Protein AF-A0A645GPI7-F1 (afdb_monomer)

Sequence (169 aa):
MQEHPEKTDEYLETFVNLQLEVHSKKSPLLNHLRDKMHRKISESSLDATTRYELHMRLDGMPKHDKVCHGDFNPANIIITPRGNAFIIDWSHATQGNASADVARTYLLFCLQGKQELADKYLNLFCKKSDTPRQYVEKWLPIVAASQSVKGKPEEKEFLLRWVDVFDYE

Mean predicted aligned error: 3.54 Å

InterPro domains:
  IPR002575 Aminoglycoside phosphotransferase [PF01636] (48-129)
  IPR011009 Protein kinase-like domain superfamily [SSF56112] (7-144)

pLDDT: mean 94.13, std 9.84, range [29.59, 98.75]

Structure (mmCIF, N/CA/C/O backbone):
data_AF-A0A645GPI7-F1
#
_entry.id   AF-A0A645GPI7-F1
#
loop_
_atom_site.group_PDB
_atom_site.id
_atom_site.type_symbol
_atom_site.label_atom_id
_atom_site.label_alt_id
_atom_site.label_comp_id
_atom_site.label_asym_id
_atom_site.label_entity_id
_atom_site.label_seq_id
_atom_site.pdbx_PDB_ins_code
_atom_site.Cartn_x
_atom_site.Cartn_y
_atom_site.Cartn_z
_atom_site.occupancy
_atom_site.B_iso_or_equiv
_atom_site.auth_seq_id
_atom_site.auth_comp_id
_atom_site.auth_asym_id
_atom_site.auth_atom_id
_atom_site.pdbx_PDB_model_num
ATOM 1 N N . MET A 1 1 ? -6.580 12.513 14.457 1.00 73.31 1 MET A N 1
ATOM 2 C CA . MET A 1 1 ? -5.110 12.487 14.656 1.00 73.31 1 MET A CA 1
ATOM 3 C C . MET A 1 1 ? -4.526 13.879 14.871 1.00 73.31 1 MET A C 1
ATOM 5 O O . MET A 1 1 ? -3.789 14.030 15.824 1.00 73.31 1 MET A O 1
ATOM 9 N N . GLN A 1 2 ? -4.844 14.895 14.057 1.00 78.38 2 GLN A N 1
ATOM 10 C CA . GLN A 1 2 ? -4.319 16.256 14.286 1.00 78.38 2 GLN A CA 1
ATOM 11 C C . GLN A 1 2 ? -4.919 16.937 15.528 1.00 78.38 2 GLN A C 1
ATOM 13 O O . GLN A 1 2 ? -4.182 17.523 16.306 1.00 78.38 2 GLN A O 1
ATOM 18 N N . GLU A 1 3 ? -6.232 16.810 15.741 1.00 80.69 3 GLU A N 1
ATOM 19 C CA . GLU A 1 3 ? -6.923 17.404 16.903 1.00 80.69 3 GLU A CA 1
ATOM 20 C C . GLU A 1 3 ? -6.673 16.648 18.217 1.00 80.69 3 GLU A C 1
ATOM 22 O O . GLU A 1 3 ? -6.725 17.236 19.289 1.00 80.69 3 GLU A O 1
ATOM 27 N N . HIS A 1 4 ? -6.372 15.348 18.119 1.00 85.44 4 HIS A N 1
ATOM 28 C CA . HIS A 1 4 ? -6.116 14.449 19.250 1.00 85.44 4 HIS A CA 1
ATOM 29 C C . HIS A 1 4 ? -4.877 13.578 18.978 1.00 85.44 4 HIS A C 1
ATOM 31 O O . HIS A 1 4 ? -5.030 12.398 18.623 1.00 85.44 4 HIS A O 1
ATOM 37 N N . PRO A 1 5 ? -3.655 14.143 19.038 1.00 87.06 5 PRO A N 1
ATOM 38 C CA . PRO A 1 5 ? -2.417 13.406 18.783 1.00 87.06 5 PRO A CA 1
ATOM 39 C C . PRO A 1 5 ? -2.185 12.254 19.768 1.00 87.06 5 PRO A C 1
ATOM 41 O O . PRO A 1 5 ? -1.644 11.217 19.384 1.00 87.06 5 PRO A O 1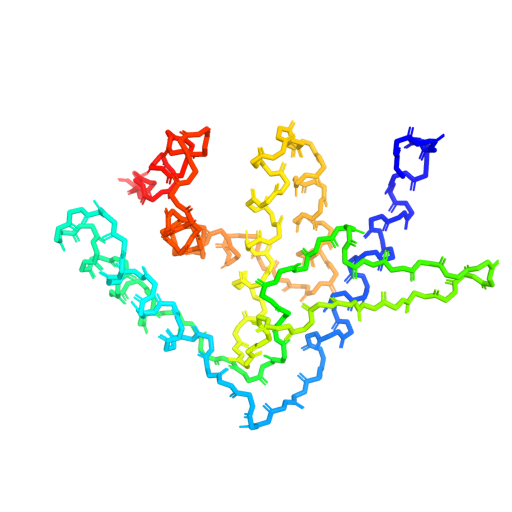
ATOM 44 N N . GLU A 1 6 ? -2.656 12.394 21.006 1.00 90.94 6 GLU A N 1
ATOM 45 C CA . GLU A 1 6 ? -2.576 11.396 22.077 1.00 90.94 6 GLU A CA 1
ATOM 46 C C . GLU A 1 6 ? -3.336 10.102 21.755 1.00 90.94 6 GLU A C 1
ATOM 48 O O . GLU A 1 6 ? -3.003 9.041 22.273 1.00 90.94 6 GLU A O 1
ATOM 53 N N . LYS A 1 7 ? -4.318 10.171 20.848 1.00 91.81 7 LYS A N 1
ATOM 54 C CA . LYS A 1 7 ? -5.122 9.024 20.395 1.00 91.81 7 LYS A CA 1
ATOM 55 C C . LYS A 1 7 ? -4.621 8.403 19.092 1.00 91.81 7 LYS A C 1
ATOM 57 O O . LYS A 1 7 ? -5.302 7.570 18.499 1.00 91.81 7 LYS A O 1
ATOM 62 N N . THR A 1 8 ? -3.451 8.811 18.598 1.00 92.44 8 THR A N 1
ATOM 63 C CA . THR A 1 8 ? -2.941 8.352 17.294 1.00 92.44 8 THR A CA 1
ATOM 64 C C . THR A 1 8 ? -2.860 6.832 17.201 1.00 92.44 8 THR A C 1
ATOM 66 O O . THR A 1 8 ? -3.298 6.276 16.197 1.00 92.44 8 THR A O 1
ATOM 69 N N . ASP A 1 9 ? -2.365 6.160 18.240 1.00 94.50 9 ASP A N 1
ATOM 70 C CA . ASP A 1 9 ? -2.213 4.703 18.218 1.00 94.50 9 ASP A CA 1
ATOM 71 C C . ASP A 1 9 ? -3.584 3.985 18.242 1.00 94.50 9 ASP A C 1
ATOM 73 O O . ASP A 1 9 ? -3.774 3.010 17.520 1.00 94.50 9 ASP A O 1
ATOM 77 N N . GLU A 1 10 ? -4.580 4.519 18.961 1.00 94.06 10 GLU A N 1
ATOM 78 C CA . GLU A 1 10 ? -5.970 4.019 18.966 1.00 94.06 10 GLU A CA 1
ATOM 79 C C . GLU A 1 10 ? -6.643 4.172 17.589 1.00 94.06 10 GLU A C 1
ATOM 81 O O . GLU A 1 10 ? -7.296 3.256 17.071 1.00 94.06 10 GLU A O 1
ATOM 86 N N . TYR A 1 11 ? -6.456 5.328 16.950 1.00 94.56 11 TYR A N 1
ATOM 87 C CA . TYR A 1 11 ? -6.969 5.556 15.601 1.00 94.56 11 TYR A CA 1
ATOM 88 C C . TYR A 1 11 ? -6.288 4.651 14.580 1.00 94.56 11 TYR A C 1
ATOM 90 O O . TYR A 1 11 ? -6.942 4.179 13.651 1.00 94.56 11 TYR A O 1
ATOM 98 N N . LEU A 1 12 ? -4.994 4.391 14.750 1.00 96.50 12 LEU A N 1
ATOM 99 C CA . LEU A 1 12 ? -4.240 3.525 13.859 1.00 96.50 12 LEU A CA 1
ATOM 100 C C . LEU A 1 12 ? -4.646 2.052 14.006 1.00 96.50 12 LEU A C 1
ATOM 102 O O . LEU A 1 12 ? -4.784 1.356 13.003 1.00 96.50 12 LEU A O 1
ATOM 106 N N . GLU A 1 13 ? -4.912 1.604 15.233 1.00 97.25 13 GLU A N 1
ATOM 107 C CA . GLU A 1 13 ? -5.538 0.311 15.529 1.00 97.25 13 GLU A CA 1
ATOM 108 C C . GLU A 1 13 ? -6.854 0.145 14.765 1.00 97.25 13 GLU A C 1
ATOM 110 O O . GLU A 1 13 ? -7.032 -0.821 14.019 1.00 97.25 13 GLU A O 1
ATOM 115 N N . THR A 1 14 ? -7.748 1.130 14.872 1.00 96.12 14 THR A N 1
ATOM 116 C CA . THR A 1 14 ? -9.031 1.127 14.153 1.00 96.12 14 THR A CA 1
ATOM 117 C C . THR A 1 14 ? -8.828 1.110 12.636 1.00 96.12 14 THR A C 1
ATOM 119 O O . THR A 1 14 ? -9.445 0.311 11.932 1.00 96.12 14 THR A O 1
ATOM 122 N N . PHE A 1 15 ? -7.925 1.951 12.131 1.00 97.94 15 PHE A N 1
ATOM 123 C CA . PHE A 1 15 ? -7.596 2.062 10.711 1.00 97.94 15 PHE A CA 1
ATOM 124 C C . PHE A 1 15 ? -7.102 0.735 10.117 1.00 97.94 15 PHE A C 1
ATOM 126 O O . PHE A 1 15 ? -7.593 0.299 9.075 1.00 97.94 15 PHE A O 1
ATOM 133 N N . VAL A 1 16 ? -6.175 0.059 10.803 1.00 98.56 16 VAL A N 1
ATOM 134 C CA . VAL A 1 16 ? -5.639 -1.239 10.371 1.00 98.56 16 VAL A CA 1
ATOM 135 C C . VAL A 1 16 ? -6.701 -2.334 10.462 1.00 98.56 16 VAL A C 1
ATOM 137 O O . VAL A 1 16 ? -6.823 -3.132 9.535 1.00 98.56 16 VAL A O 1
ATOM 140 N N . ASN A 1 17 ? -7.508 -2.365 11.528 1.00 98.38 17 ASN A N 1
ATOM 141 C CA . ASN A 1 17 ? -8.580 -3.357 11.666 1.00 98.38 17 ASN A CA 1
ATOM 142 C C . ASN A 1 17 ? -9.606 -3.244 10.526 1.00 98.38 17 ASN A C 1
ATOM 144 O O . ASN A 1 17 ? -10.009 -4.266 9.971 1.00 98.38 17 ASN A O 1
ATOM 148 N N . LEU A 1 18 ? -9.967 -2.022 10.119 1.00 98.44 18 LEU A N 1
ATOM 149 C CA . LEU A 1 18 ? -10.844 -1.791 8.967 1.00 98.44 18 LEU A CA 1
ATOM 150 C C . LEU A 1 18 ? -10.235 -2.323 7.670 1.00 98.44 18 LEU A C 1
ATOM 152 O O . LEU A 1 18 ? -10.913 -2.989 6.891 1.00 98.44 18 LEU A O 1
ATOM 156 N N . GLN A 1 19 ? -8.950 -2.070 7.435 1.00 98.69 19 GLN A N 1
ATOM 157 C CA . GLN A 1 19 ? -8.285 -2.564 6.233 1.00 98.69 19 GLN A CA 1
ATOM 158 C C . GLN A 1 19 ? -8.219 -4.096 6.197 1.00 98.69 19 GLN A C 1
ATOM 160 O O . GLN A 1 19 ? -8.481 -4.704 5.159 1.00 98.69 19 GLN A O 1
ATOM 165 N N . LEU A 1 20 ? -7.931 -4.730 7.337 1.00 98.69 20 LEU A N 1
ATOM 166 C CA . LEU A 1 20 ? -7.957 -6.187 7.473 1.00 98.69 20 LEU A CA 1
ATOM 167 C C . LEU A 1 20 ? -9.359 -6.749 7.221 1.00 98.69 20 LEU A C 1
ATOM 169 O O . LEU A 1 20 ? -9.494 -7.785 6.567 1.00 98.69 20 LEU A O 1
ATOM 173 N N . GLU A 1 21 ? -10.406 -6.056 7.678 1.00 98.56 21 GLU A N 1
ATOM 174 C CA . GLU A 1 21 ? -11.784 -6.432 7.374 1.00 98.56 21 GLU A CA 1
ATOM 175 C C . GLU A 1 21 ? -12.049 -6.396 5.866 1.00 98.56 21 GLU A C 1
ATOM 177 O O . GLU A 1 21 ? -12.593 -7.364 5.328 1.00 98.56 21 GLU A O 1
ATOM 182 N N . VAL A 1 22 ? -11.615 -5.348 5.159 1.00 98.50 22 VAL A N 1
ATOM 183 C CA . VAL A 1 22 ? -11.706 -5.281 3.690 1.00 98.50 22 VAL A CA 1
ATOM 184 C C . VAL A 1 22 ? -10.973 -6.461 3.048 1.00 98.50 22 VAL A C 1
ATOM 186 O O . VAL A 1 22 ? -11.547 -7.180 2.229 1.00 98.50 22 VAL A O 1
ATOM 189 N N . HIS A 1 23 ? -9.736 -6.727 3.474 1.00 98.62 23 HIS A N 1
ATOM 190 C CA . HIS A 1 23 ? -8.885 -7.805 2.953 1.00 98.62 23 HIS A CA 1
ATOM 191 C C . HIS A 1 23 ? -9.370 -9.221 3.322 1.00 98.62 23 HIS A C 1
ATOM 193 O O . HIS A 1 23 ? -8.840 -10.214 2.801 1.00 98.62 23 HIS A O 1
ATOM 199 N N . SER A 1 24 ? -10.366 -9.338 4.207 1.00 98.38 24 SER A N 1
ATOM 200 C CA . SER A 1 24 ? -11.073 -10.593 4.500 1.00 98.38 24 SER A CA 1
ATOM 201 C C . SER A 1 24 ? -12.138 -10.933 3.452 1.00 98.38 24 SER A C 1
ATOM 203 O O . SER A 1 24 ? -12.556 -12.087 3.350 1.00 98.38 24 SER A O 1
ATOM 205 N N . LYS A 1 25 ? -12.583 -9.946 2.662 1.00 98.50 25 LYS A N 1
ATOM 206 C CA . LYS A 1 25 ? -13.645 -10.118 1.667 1.00 98.50 25 LYS A CA 1
ATOM 207 C C . LYS A 1 25 ? -13.082 -10.548 0.313 1.00 98.50 25 LYS A C 1
ATOM 209 O O . LYS A 1 25 ? -11.922 -10.296 -0.021 1.00 98.50 25 LYS A O 1
ATOM 214 N N . LYS A 1 26 ? -13.956 -11.145 -0.498 1.00 98.06 26 LYS A N 1
ATOM 215 C CA . LYS A 1 26 ? -13.711 -11.498 -1.901 1.00 98.06 26 LYS A CA 1
ATOM 216 C C . LYS A 1 26 ? -14.818 -10.923 -2.774 1.00 98.06 26 LYS A C 1
ATOM 218 O O . LYS A 1 26 ? -15.976 -10.899 -2.363 1.00 98.06 26 LYS A O 1
ATOM 223 N N . SER A 1 27 ? -14.464 -10.487 -3.977 1.00 96.81 27 SER A N 1
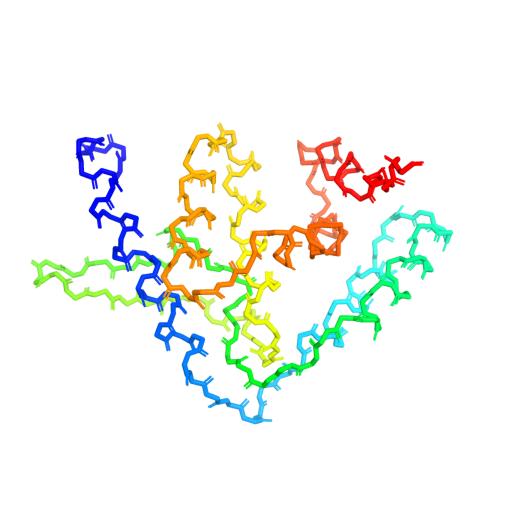ATOM 224 C CA . SER A 1 27 ? -15.424 -10.039 -4.988 1.00 96.81 27 SER A CA 1
ATOM 225 C C . SER A 1 27 ? -14.908 -10.422 -6.379 1.00 96.81 27 SER A C 1
ATOM 227 O O . SER A 1 27 ? -14.106 -9.684 -6.955 1.00 96.81 27 SER A O 1
ATOM 229 N N . PRO A 1 28 ? -15.328 -11.586 -6.918 1.00 95.06 28 PRO A N 1
ATOM 230 C CA . PRO A 1 28 ? -14.786 -12.134 -8.166 1.00 95.06 28 PRO A CA 1
ATOM 231 C C . PRO A 1 28 ? -15.021 -11.268 -9.408 1.00 95.06 28 PRO A C 1
ATOM 233 O O . PRO A 1 28 ? -14.371 -11.487 -10.424 1.00 95.06 28 PRO A O 1
ATOM 236 N N . LEU A 1 29 ? -15.947 -10.306 -9.339 1.00 96.81 29 LEU A N 1
ATOM 237 C CA . LEU A 1 29 ? -16.293 -9.419 -10.452 1.00 96.81 29 LEU A CA 1
ATOM 238 C C . LEU A 1 29 ? -15.494 -8.106 -10.462 1.00 96.81 29 LEU A C 1
ATOM 240 O O . LEU A 1 29 ? -15.653 -7.309 -11.383 1.00 96.81 29 LEU A O 1
ATOM 244 N N . LEU A 1 30 ? -14.644 -7.851 -9.460 1.00 97.88 30 LEU A N 1
ATOM 245 C CA . LEU A 1 30 ? -13.731 -6.707 -9.505 1.00 97.88 30 LEU A CA 1
ATOM 246 C C . LEU A 1 30 ? -12.616 -6.940 -10.527 1.00 97.88 30 LEU A C 1
ATOM 248 O O . LEU A 1 30 ? -12.151 -8.061 -10.713 1.00 97.88 30 LEU A O 1
ATOM 252 N N . ASN A 1 31 ? -12.112 -5.862 -11.125 1.00 97.19 31 ASN A N 1
ATOM 253 C CA . ASN A 1 31 ? -10.915 -5.933 -11.962 1.00 97.19 31 ASN A CA 1
ATOM 254 C C . ASN A 1 31 ? -9.710 -6.438 -11.154 1.00 97.19 31 ASN A C 1
ATOM 256 O O . ASN A 1 31 ? -9.578 -6.139 -9.962 1.00 97.19 31 ASN A O 1
ATOM 260 N N . HIS A 1 32 ? -8.794 -7.152 -11.806 1.00 97.56 32 HIS A N 1
ATOM 261 C CA . HIS A 1 32 ? -7.578 -7.621 -11.155 1.00 97.56 32 HIS A CA 1
ATOM 262 C C . HIS A 1 32 ? -6.584 -6.477 -10.930 1.00 97.56 32 HIS A C 1
ATOM 264 O O . HIS A 1 32 ? -6.255 -5.705 -11.834 1.00 97.56 32 HIS A O 1
ATOM 270 N N . LEU A 1 33 ? -6.047 -6.412 -9.713 1.00 97.62 33 LEU A N 1
ATOM 271 C CA . LEU A 1 33 ? -4.994 -5.480 -9.323 1.00 97.62 33 LEU A CA 1
ATOM 272 C C . LEU A 1 33 ? -3.784 -5.585 -10.257 1.00 97.62 33 LEU A C 1
ATOM 274 O O . LEU A 1 33 ? -3.244 -4.565 -10.673 1.00 97.62 33 LEU A O 1
ATOM 278 N N . ARG A 1 34 ? -3.374 -6.812 -10.599 1.00 96.69 34 ARG A N 1
ATOM 279 C CA . ARG A 1 34 ? -2.212 -7.064 -11.460 1.00 96.69 34 ARG A CA 1
ATOM 280 C C . ARG A 1 34 ? -2.363 -6.384 -12.820 1.00 96.69 34 ARG A C 1
ATOM 282 O O . ARG A 1 34 ? -1.468 -5.651 -13.225 1.00 96.69 34 ARG A O 1
ATOM 289 N N . ASP A 1 35 ? -3.506 -6.541 -13.477 1.00 97.44 35 ASP A N 1
ATOM 290 C CA . ASP A 1 35 ? -3.742 -5.953 -14.802 1.00 97.44 35 ASP A CA 1
ATOM 291 C C . ASP A 1 35 ? -3.748 -4.420 -14.736 1.00 97.44 35 ASP A C 1
ATOM 293 O O . ASP A 1 35 ? -3.147 -3.741 -15.573 1.00 97.44 35 ASP A O 1
ATOM 297 N N . LYS A 1 36 ? -4.353 -3.860 -13.677 1.00 96.88 36 LYS A N 1
ATOM 298 C CA . LYS A 1 36 ? -4.302 -2.419 -13.394 1.00 96.88 36 LYS A CA 1
ATOM 299 C C . LYS A 1 36 ? -2.860 -1.932 -13.214 1.00 96.88 36 LYS A C 1
ATOM 301 O O . LYS A 1 36 ? -2.525 -0.875 -13.745 1.00 96.88 36 LYS A O 1
ATOM 306 N N . MET A 1 37 ? -2.025 -2.681 -12.494 1.00 97.56 37 MET A N 1
ATOM 307 C CA . MET A 1 37 ? -0.625 -2.327 -12.246 1.00 97.56 37 MET A CA 1
ATOM 308 C C . MET A 1 37 ? 0.234 -2.433 -13.509 1.00 97.56 37 MET A C 1
ATOM 310 O O . MET A 1 37 ? 0.984 -1.499 -13.777 1.00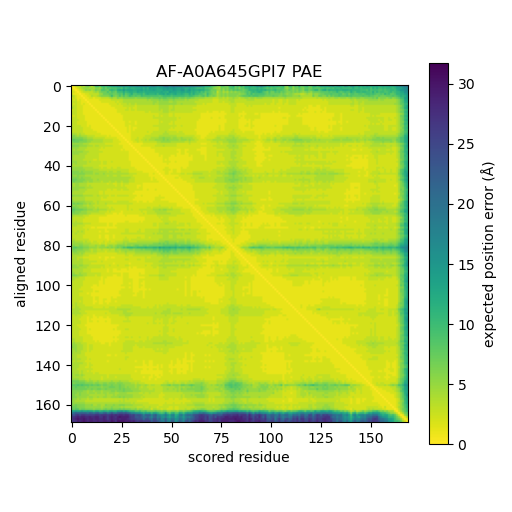 97.56 37 MET A O 1
ATOM 314 N N . HIS A 1 38 ? 0.080 -3.477 -14.338 1.00 98.12 38 HIS A N 1
ATOM 315 C CA . HIS A 1 38 ? 0.763 -3.539 -15.640 1.00 98.12 38 HIS A CA 1
ATOM 316 C C . HIS A 1 38 ? 0.426 -2.311 -16.479 1.00 98.12 38 HIS A C 1
ATOM 318 O O . HIS A 1 38 ? 1.323 -1.587 -16.899 1.00 98.12 38 HIS A O 1
ATOM 324 N N . ARG A 1 39 ? -0.866 -2.011 -16.646 1.00 97.88 39 ARG A N 1
ATOM 325 C CA . ARG A 1 39 ? -1.285 -0.833 -17.407 1.00 97.88 39 ARG A CA 1
ATOM 326 C C . ARG A 1 39 ? -0.641 0.449 -16.875 1.00 97.88 39 ARG A C 1
ATOM 328 O O . ARG A 1 39 ? -0.149 1.251 -17.658 1.00 97.88 39 ARG A O 1
ATOM 335 N N . LYS A 1 40 ? -0.603 0.630 -15.553 1.00 97.44 40 LYS A N 1
ATOM 336 C CA . LYS A 1 40 ? -0.003 1.814 -14.924 1.00 97.44 40 LYS A CA 1
ATOM 337 C C . LYS A 1 40 ? 1.510 1.902 -15.122 1.00 97.44 40 LYS A C 1
ATOM 339 O O . LYS A 1 40 ? 2.006 2.986 -15.406 1.00 97.44 40 LYS A O 1
ATOM 344 N N . ILE A 1 41 ? 2.232 0.788 -15.034 1.00 97.38 41 ILE A N 1
ATOM 345 C CA . ILE A 1 41 ? 3.668 0.747 -15.346 1.00 97.38 41 ILE A CA 1
ATOM 346 C C . ILE A 1 41 ? 3.894 1.162 -16.806 1.00 97.38 41 ILE A C 1
ATOM 348 O O . ILE A 1 41 ? 4.741 2.014 -17.070 1.00 97.38 41 ILE A O 1
ATOM 352 N N . SER A 1 42 ? 3.100 0.640 -17.744 1.00 97.19 42 SER A N 1
ATOM 353 C CA . SER A 1 42 ? 3.208 0.992 -19.165 1.00 97.19 42 SER A CA 1
ATOM 354 C C . SER A 1 42 ? 2.854 2.459 -19.455 1.00 97.19 42 SER A C 1
ATOM 356 O O . SER A 1 42 ? 3.489 3.076 -20.304 1.00 97.19 42 SER A O 1
ATOM 358 N N . GLU A 1 43 ? 1.876 3.027 -18.740 1.00 96.88 43 GLU A N 1
ATOM 359 C CA . GLU A 1 43 ? 1.472 4.443 -18.829 1.00 96.88 43 GLU A CA 1
ATOM 360 C C . GLU A 1 43 ? 2.495 5.413 -18.199 1.00 96.88 43 GLU A C 1
ATOM 362 O O . GLU A 1 43 ? 2.395 6.623 -18.400 1.00 96.88 43 GLU A O 1
ATOM 367 N N . SER A 1 44 ? 3.457 4.919 -17.413 1.00 95.38 44 SER A N 1
ATOM 368 C CA . SER A 1 44 ? 4.435 5.768 -16.727 1.00 95.38 44 SER A CA 1
ATOM 369 C C . SER A 1 44 ? 5.474 6.368 -17.682 1.00 95.38 44 SER A C 1
ATOM 371 O O . SER A 1 44 ? 5.816 5.793 -18.721 1.00 95.38 44 SER A O 1
ATOM 373 N N . SER A 1 45 ? 6.040 7.511 -17.287 1.00 93.69 45 SER A N 1
ATOM 374 C CA . SER A 1 45 ? 7.140 8.172 -18.002 1.00 93.69 45 SER A CA 1
ATOM 375 C C . SER A 1 45 ? 8.523 7.583 -17.685 1.00 93.69 45 SER A C 1
ATOM 377 O O . SER A 1 45 ? 9.527 8.232 -17.968 1.00 93.69 45 SER A O 1
ATOM 379 N N . LEU A 1 46 ? 8.582 6.415 -17.037 1.00 94.38 46 LEU A N 1
ATOM 380 C CA . LEU A 1 46 ? 9.826 5.698 -16.759 1.00 94.38 46 LEU A CA 1
ATOM 381 C C . LEU A 1 46 ? 10.441 5.183 -18.069 1.00 94.38 46 LEU A C 1
ATOM 383 O O . LEU A 1 46 ? 9.732 4.962 -19.059 1.00 94.38 46 LEU A O 1
ATOM 387 N N . ASP A 1 47 ? 11.757 4.987 -18.083 1.00 94.69 47 ASP A N 1
ATOM 388 C CA . ASP A 1 47 ? 12.446 4.430 -19.243 1.00 94.69 47 ASP A CA 1
ATOM 389 C C . ASP A 1 47 ? 12.049 2.960 -19.487 1.00 94.69 47 ASP A C 1
ATOM 391 O O . ASP A 1 47 ? 11.423 2.287 -18.662 1.00 94.69 47 ASP A O 1
ATOM 395 N N . ALA A 1 48 ? 12.371 2.461 -20.680 1.00 94.75 48 ALA A N 1
ATOM 396 C CA . ALA A 1 48 ? 11.955 1.131 -21.108 1.00 94.75 48 ALA A CA 1
ATOM 397 C C . ALA A 1 48 ? 12.536 0.003 -20.239 1.00 94.75 48 ALA A C 1
ATOM 399 O O . ALA A 1 48 ? 11.829 -0.979 -20.006 1.00 94.75 48 ALA A O 1
ATOM 400 N N . THR A 1 49 ? 13.769 0.154 -19.749 1.00 94.62 49 THR A N 1
ATOM 401 C CA . THR A 1 49 ? 14.443 -0.847 -18.913 1.00 94.62 49 THR A CA 1
ATOM 402 C C . THR A 1 49 ? 13.745 -0.946 -17.564 1.00 94.62 49 THR A C 1
ATOM 404 O O . THR A 1 49 ? 13.279 -2.024 -17.195 1.00 94.62 49 THR A O 1
ATOM 407 N N . THR A 1 50 ? 13.532 0.191 -16.899 1.00 94.94 50 THR A N 1
ATOM 408 C CA . THR A 1 50 ? 12.835 0.247 -15.606 1.00 94.94 50 THR A CA 1
ATOM 409 C C . THR A 1 50 ? 11.420 -0.332 -15.693 1.00 94.94 50 THR A C 1
ATOM 411 O O . THR A 1 50 ? 10.994 -1.113 -14.842 1.00 94.94 50 THR A O 1
ATOM 414 N N . ARG A 1 51 ? 10.664 -0.015 -16.757 1.00 96.44 51 ARG A N 1
ATOM 415 C CA . ARG A 1 51 ? 9.321 -0.599 -16.953 1.00 96.44 51 ARG A CA 1
ATOM 416 C C . ARG A 1 51 ? 9.360 -2.112 -17.153 1.00 96.44 51 ARG A C 1
ATOM 418 O O . ARG A 1 51 ? 8.492 -2.806 -16.624 1.00 96.44 51 ARG A O 1
ATOM 425 N N . TYR A 1 52 ? 10.332 -2.622 -17.909 1.00 96.38 52 TYR A N 1
ATOM 426 C CA . TYR A 1 52 ? 10.497 -4.060 -18.123 1.00 96.38 52 TYR A CA 1
ATOM 427 C C . TYR A 1 52 ? 10.769 -4.795 -16.804 1.00 96.38 52 TYR A C 1
ATOM 429 O O . TYR A 1 52 ? 10.092 -5.776 -16.492 1.00 96.38 52 TYR A O 1
ATOM 437 N N . GLU A 1 53 ? 11.685 -4.282 -15.986 1.00 95.56 53 GLU A N 1
ATOM 438 C CA . GLU A 1 53 ? 12.013 -4.860 -14.679 1.00 95.56 53 GLU A CA 1
ATOM 439 C C . GLU A 1 53 ? 10.819 -4.841 -13.720 1.00 95.56 53 GLU A C 1
ATOM 441 O O . GLU A 1 53 ? 10.521 -5.845 -13.070 1.00 95.56 53 GLU A O 1
ATOM 446 N N . LEU A 1 54 ? 10.067 -3.737 -13.678 1.00 96.81 54 LEU A N 1
ATOM 447 C CA . LEU A 1 54 ? 8.852 -3.636 -12.868 1.00 96.81 54 LEU A CA 1
ATOM 448 C C . LEU A 1 54 ? 7.769 -4.629 -13.307 1.00 96.81 54 LEU A C 1
ATOM 450 O O . LEU A 1 54 ? 7.074 -5.185 -12.453 1.00 96.81 54 LEU A O 1
ATOM 454 N N . HIS A 1 55 ? 7.620 -4.877 -14.612 1.00 97.88 55 HIS A N 1
ATOM 455 C CA . HIS A 1 55 ? 6.719 -5.914 -15.115 1.00 97.88 55 HIS A CA 1
ATOM 456 C C . HIS A 1 55 ? 7.154 -7.309 -14.664 1.00 97.88 55 HIS A C 1
ATOM 458 O O . HIS A 1 55 ? 6.328 -8.045 -14.124 1.00 97.88 55 HIS A O 1
ATOM 464 N N . MET A 1 56 ? 8.442 -7.637 -14.795 1.00 96.88 56 MET A N 1
ATOM 465 C CA . MET A 1 56 ? 8.993 -8.911 -14.322 1.00 96.88 56 MET A CA 1
ATOM 466 C C . MET A 1 56 ? 8.797 -9.091 -12.812 1.00 96.88 56 MET A C 1
ATOM 468 O O . MET A 1 56 ? 8.388 -10.160 -12.353 1.00 96.88 56 MET A O 1
ATOM 472 N N . ARG A 1 57 ? 9.020 -8.028 -12.029 1.00 95.25 57 ARG A N 1
ATOM 473 C CA . ARG A 1 57 ? 8.803 -8.031 -10.578 1.00 95.25 57 ARG A CA 1
ATOM 474 C C . ARG A 1 57 ? 7.336 -8.271 -10.239 1.00 95.25 57 ARG A C 1
ATOM 476 O O . ARG A 1 57 ? 7.046 -9.112 -9.394 1.00 95.25 57 ARG A O 1
ATOM 483 N N . LEU A 1 58 ? 6.417 -7.568 -10.903 1.00 97.44 58 LEU A N 1
ATOM 484 C CA . LEU A 1 58 ? 4.974 -7.741 -10.722 1.00 97.44 58 LEU A CA 1
ATOM 485 C C . LEU A 1 58 ? 4.519 -9.166 -11.072 1.00 97.44 58 LEU A C 1
ATOM 487 O O . LEU A 1 58 ? 3.681 -9.724 -10.364 1.00 97.44 58 LEU A O 1
ATOM 491 N N . ASP A 1 59 ? 5.090 -9.769 -12.113 1.00 96.88 59 ASP A N 1
ATOM 492 C CA . ASP A 1 59 ? 4.794 -11.146 -12.517 1.00 96.88 59 ASP A CA 1
ATOM 493 C C . ASP A 1 59 ? 5.290 -12.192 -11.516 1.00 96.88 59 ASP A C 1
ATOM 495 O O . ASP A 1 59 ? 4.650 -13.234 -11.354 1.00 96.88 59 ASP A O 1
ATOM 499 N N . GLY A 1 60 ? 6.379 -11.895 -10.804 1.00 95.75 60 GLY A N 1
ATOM 500 C CA . GLY A 1 60 ? 6.902 -12.724 -9.719 1.00 95.75 60 GLY A CA 1
ATOM 501 C C . GLY A 1 60 ? 6.135 -12.610 -8.395 1.00 95.75 60 GLY A C 1
ATOM 502 O O . GLY A 1 60 ? 6.386 -13.398 -7.481 1.00 95.75 60 GLY A O 1
ATOM 503 N N . MET A 1 61 ? 5.208 -11.656 -8.253 1.00 96.38 61 MET A N 1
ATOM 504 C CA . MET A 1 61 ? 4.467 -11.481 -7.002 1.00 96.38 61 MET A CA 1
ATOM 505 C C . MET A 1 61 ? 3.363 -12.537 -6.817 1.00 96.38 61 MET A C 1
ATOM 507 O O . MET A 1 61 ? 2.650 -12.865 -7.772 1.00 96.38 61 MET A O 1
ATOM 511 N N . PRO A 1 62 ? 3.120 -13.025 -5.582 1.00 96.19 62 PRO A N 1
ATOM 512 C CA . PRO A 1 62 ? 2.029 -13.959 -5.325 1.00 96.19 62 PRO A CA 1
ATOM 513 C C . PRO A 1 62 ? 0.654 -13.376 -5.664 1.00 96.19 62 PRO A C 1
ATOM 515 O O . PRO A 1 62 ? 0.341 -12.216 -5.367 1.00 96.19 62 PRO A O 1
ATOM 518 N N . LYS A 1 63 ? -0.193 -14.217 -6.260 1.00 94.31 63 LYS A N 1
ATOM 519 C CA . LYS A 1 63 ? -1.558 -13.869 -6.662 1.00 94.31 63 LYS A CA 1
ATOM 520 C C . LYS A 1 63 ? -2.535 -14.200 -5.544 1.00 94.31 63 LYS A C 1
ATOM 522 O O . LYS A 1 63 ? -2.571 -15.336 -5.086 1.00 94.31 63 LYS A O 1
ATOM 527 N N . HIS A 1 64 ? -3.370 -13.235 -5.175 1.00 96.50 64 HIS A N 1
ATOM 528 C CA . HIS A 1 64 ? -4.489 -13.410 -4.248 1.00 96.50 64 HIS A CA 1
ATOM 529 C C . HIS A 1 64 ? -5.772 -12.818 -4.856 1.00 96.50 64 HIS A C 1
ATOM 531 O O . HIS A 1 64 ? -5.715 -12.077 -5.838 1.00 96.50 64 HIS A O 1
ATOM 537 N N . ASP A 1 65 ? -6.917 -13.121 -4.250 1.00 97.25 65 ASP A N 1
ATOM 538 C CA . ASP A 1 65 ? -8.264 -12.721 -4.680 1.00 97.25 65 ASP A CA 1
ATOM 539 C C . ASP A 1 65 ? -8.985 -11.839 -3.639 1.00 97.25 65 ASP A C 1
ATOM 541 O O . ASP A 1 65 ? -10.216 -11.792 -3.568 1.00 97.25 65 ASP A O 1
ATOM 545 N N . LYS A 1 66 ? -8.213 -11.131 -2.805 1.00 98.44 66 LYS A N 1
ATOM 546 C CA . LYS A 1 66 ? -8.737 -10.265 -1.744 1.00 98.44 66 LYS A CA 1
ATOM 547 C C . LYS A 1 66 ? -9.243 -8.956 -2.327 1.00 98.44 66 LYS A C 1
ATOM 549 O O . LYS A 1 66 ? -8.615 -8.404 -3.232 1.00 98.44 66 LYS A O 1
ATOM 554 N N . VAL A 1 67 ? -10.323 -8.413 -1.774 1.00 98.69 67 VAL A N 1
ATOM 555 C CA . VAL A 1 67 ? -10.726 -7.036 -2.089 1.00 98.69 67 VAL A CA 1
ATOM 556 C C . VAL A 1 67 ? -9.623 -6.084 -1.626 1.00 98.69 67 VAL A C 1
ATOM 558 O O . VAL A 1 67 ? -9.191 -6.148 -0.482 1.00 98.69 67 VAL A O 1
ATOM 561 N N . CYS A 1 68 ? -9.168 -5.218 -2.524 1.00 98.56 68 CYS A N 1
ATOM 562 C CA . CYS A 1 68 ? -8.205 -4.149 -2.279 1.00 98.56 68 CYS A CA 1
ATOM 563 C C . CYS A 1 68 ? -8.887 -2.820 -2.605 1.00 98.56 68 CYS A C 1
ATOM 565 O O . CYS A 1 68 ? -9.480 -2.687 -3.680 1.00 98.56 68 CYS A O 1
ATOM 567 N N . HIS A 1 69 ? -8.795 -1.834 -1.715 1.00 98.50 69 HIS A N 1
ATOM 568 C CA . HIS A 1 69 ? -9.446 -0.538 -1.924 1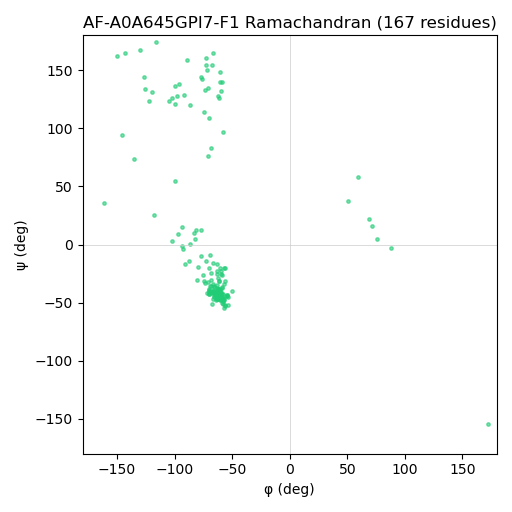.00 98.50 69 HIS A CA 1
ATOM 569 C C . HIS A 1 69 ? -8.774 0.254 -3.051 1.00 98.50 69 HIS A C 1
ATOM 571 O O . HIS A 1 69 ? -9.430 0.915 -3.853 1.00 98.50 69 HIS A O 1
ATOM 577 N N . GLY A 1 70 ? -7.441 0.204 -3.112 1.00 96.44 70 GLY A N 1
ATOM 578 C CA . GLY A 1 70 ? -6.637 0.915 -4.098 1.00 96.44 70 GLY A CA 1
ATOM 579 C C . GLY A 1 70 ? -6.490 2.414 -3.837 1.00 96.44 70 GLY A C 1
ATOM 580 O O . GLY A 1 70 ? -5.910 3.092 -4.681 1.00 96.44 70 GLY A O 1
ATOM 581 N N . ASP A 1 71 ? -7.001 2.924 -2.711 1.00 96.75 71 ASP A N 1
ATOM 582 C CA . ASP A 1 71 ? -6.794 4.296 -2.207 1.00 96.75 71 ASP A CA 1
ATOM 583 C C . ASP A 1 71 ? -7.109 4.429 -0.707 1.00 96.75 71 ASP A C 1
ATOM 585 O O . ASP A 1 71 ? -7.656 5.428 -0.250 1.00 96.75 71 ASP A O 1
ATOM 589 N N . PHE A 1 72 ? -6.799 3.394 0.076 1.00 98.06 72 PHE A N 1
ATOM 590 C CA . PHE A 1 72 ? -7.142 3.373 1.495 1.00 98.06 72 PHE A CA 1
ATOM 591 C C . PHE A 1 72 ? -6.289 4.382 2.275 1.00 98.06 72 PHE A C 1
ATOM 593 O O . PHE A 1 72 ? -5.083 4.194 2.440 1.00 98.06 72 PHE A O 1
ATOM 600 N N . ASN A 1 73 ? -6.900 5.476 2.727 1.00 96.06 73 ASN A N 1
ATOM 601 C CA . ASN A 1 73 ? -6.251 6.532 3.498 1.00 96.06 73 ASN A CA 1
ATOM 602 C C . ASN A 1 73 ? -7.268 7.195 4.451 1.00 96.06 73 A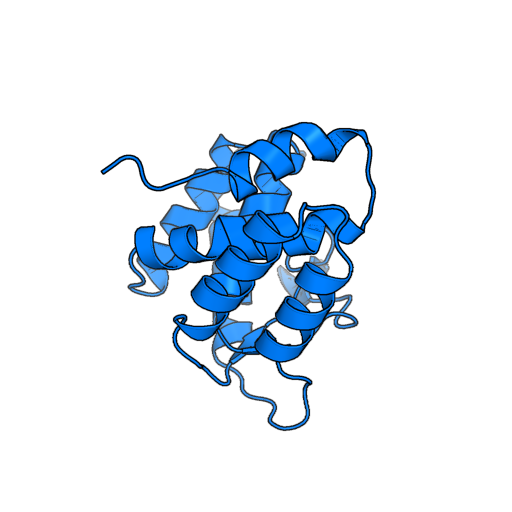SN A C 1
ATOM 604 O O . ASN A 1 73 ? -8.473 7.047 4.236 1.00 96.06 73 ASN A O 1
ATOM 608 N N . PRO A 1 74 ? -6.829 7.929 5.492 1.00 95.38 74 PRO A N 1
ATOM 609 C CA . PRO A 1 74 ? -7.747 8.472 6.495 1.00 95.38 74 PRO A CA 1
ATOM 610 C C . PRO A 1 74 ? -8.830 9.416 5.955 1.00 95.38 74 PRO A C 1
ATOM 612 O O . PRO A 1 74 ? -9.889 9.501 6.565 1.00 95.38 74 PRO A O 1
ATOM 615 N N . ALA A 1 75 ? -8.604 10.106 4.830 1.00 95.19 75 ALA A N 1
ATOM 616 C CA . ALA A 1 75 ? -9.611 10.994 4.243 1.00 95.19 75 ALA A CA 1
ATOM 617 C C . ALA A 1 75 ? -10.799 10.226 3.635 1.00 95.19 75 ALA A C 1
ATOM 619 O O . ALA A 1 75 ? -11.881 10.789 3.496 1.00 95.19 75 ALA A O 1
ATOM 620 N N . ASN A 1 76 ? -10.617 8.935 3.337 1.00 97.69 76 ASN A N 1
ATOM 621 C CA . ASN A 1 76 ? -11.653 8.050 2.804 1.00 97.69 76 ASN A CA 1
ATOM 622 C C . ASN A 1 76 ? -12.392 7.267 3.905 1.00 97.69 76 ASN A C 1
ATOM 624 O O . ASN A 1 76 ? -13.078 6.286 3.613 1.00 97.69 76 ASN A O 1
ATOM 628 N N . ILE A 1 77 ? -12.260 7.678 5.173 1.00 96.81 77 ILE A N 1
ATOM 629 C CA . ILE A 1 77 ? -12.945 7.056 6.309 1.00 96.81 77 ILE A CA 1
ATOM 630 C C . ILE A 1 77 ? -13.782 8.096 7.043 1.00 96.81 77 ILE A C 1
ATOM 632 O O . ILE A 1 77 ? -13.273 9.099 7.538 1.00 96.81 77 ILE A O 1
ATOM 636 N N . ILE A 1 78 ? -15.074 7.810 7.165 1.00 95.50 78 ILE A N 1
ATOM 637 C CA . ILE A 1 78 ? -16.025 8.620 7.922 1.00 95.50 78 ILE A CA 1
ATOM 638 C C . ILE A 1 78 ? -16.337 7.904 9.231 1.00 95.50 78 ILE A C 1
ATOM 640 O O . ILE A 1 78 ? -16.816 6.771 9.224 1.00 95.50 78 ILE A O 1
ATOM 644 N N . ILE A 1 79 ? -16.113 8.587 10.352 1.00 93.00 79 ILE A N 1
ATOM 645 C CA . ILE A 1 79 ? -16.527 8.126 11.678 1.00 93.00 79 ILE A CA 1
ATOM 646 C C . ILE A 1 79 ? -17.820 8.847 12.059 1.00 93.00 79 ILE A C 1
ATOM 648 O O . ILE A 1 79 ? -17.876 10.074 12.106 1.00 93.00 79 ILE A O 1
ATOM 652 N N . THR A 1 80 ? -18.881 8.089 12.318 1.00 93.00 80 THR A N 1
ATOM 653 C CA . THR A 1 80 ? -20.151 8.649 12.802 1.00 93.00 80 THR A CA 1
ATOM 654 C C . THR A 1 80 ? -20.036 9.096 14.265 1.00 93.00 80 THR A C 1
ATOM 656 O O . THR A 1 80 ? -19.208 8.555 14.997 1.00 93.00 80 THR A O 1
ATOM 659 N N . PRO A 1 81 ? -20.930 9.972 14.768 1.00 91.00 81 PRO A N 1
ATOM 660 C CA . PRO A 1 81 ? -20.961 10.334 16.191 1.00 91.00 81 PRO A CA 1
ATOM 661 C C . PRO A 1 81 ? -21.140 9.144 17.149 1.00 91.00 81 PRO A C 1
ATOM 663 O O . PRO A 1 81 ? -20.826 9.248 18.328 1.00 91.00 81 PRO A O 1
ATOM 666 N N . ARG A 1 82 ? -21.651 8.007 16.651 1.00 91.25 82 ARG A N 1
ATOM 667 C CA . ARG A 1 82 ? -21.800 6.754 17.411 1.00 91.25 82 ARG A CA 1
ATOM 668 C C . ARG A 1 82 ? -20.548 5.866 17.381 1.00 91.25 82 ARG A C 1
ATOM 670 O O . ARG A 1 82 ? -20.581 4.782 17.945 1.00 91.25 82 ARG A O 1
ATOM 677 N N . GLY A 1 83 ? -19.481 6.287 16.701 1.00 87.25 83 GLY A N 1
ATOM 678 C CA . GLY A 1 83 ? -18.222 5.547 16.584 1.00 87.25 83 GLY A CA 1
ATOM 679 C C . GLY A 1 83 ? -18.150 4.556 15.417 1.00 87.25 83 GLY A C 1
ATOM 680 O O . GLY A 1 83 ? -17.098 3.968 15.196 1.00 87.25 83 GLY A O 1
ATOM 681 N N . ASN A 1 84 ? -19.218 4.384 14.628 1.00 92.06 84 ASN A N 1
ATOM 682 C CA . ASN A 1 84 ? -19.177 3.499 13.456 1.00 92.06 84 ASN A CA 1
ATOM 683 C C . ASN A 1 84 ? -18.318 4.108 12.344 1.00 92.06 84 ASN A C 1
ATOM 685 O O . ASN A 1 84 ? -18.503 5.286 12.022 1.00 92.06 84 ASN A O 1
ATOM 689 N N . ALA A 1 85 ? -17.456 3.296 11.733 1.00 94.56 85 ALA A N 1
ATOM 690 C CA . ALA A 1 85 ? -16.601 3.689 10.622 1.00 94.56 85 ALA A CA 1
ATOM 691 C C . ALA A 1 85 ? -17.169 3.232 9.271 1.00 94.56 85 ALA A C 1
ATOM 693 O O . ALA A 1 85 ? -17.605 2.091 9.125 1.00 94.56 85 ALA A O 1
ATOM 694 N N . PHE A 1 86 ? -17.123 4.114 8.276 1.00 96.44 86 PHE A N 1
ATOM 695 C CA . PHE A 1 86 ? -17.526 3.844 6.898 1.00 96.44 86 PHE A CA 1
ATOM 696 C C . PHE A 1 86 ? -16.390 4.198 5.947 1.00 96.44 86 PHE A C 1
ATOM 698 O O . PHE A 1 86 ? -15.803 5.272 6.058 1.00 96.44 86 PHE A O 1
ATOM 705 N N . ILE A 1 87 ? -16.109 3.304 5.002 1.00 98.12 87 ILE A N 1
ATOM 706 C CA . ILE A 1 87 ? -15.097 3.506 3.964 1.00 98.12 87 ILE A CA 1
ATOM 707 C C . ILE A 1 87 ? -15.799 3.983 2.692 1.00 98.12 87 ILE A C 1
ATOM 709 O O . ILE A 1 87 ? -16.754 3.346 2.234 1.00 98.12 87 ILE A O 1
ATOM 713 N N . ILE A 1 88 ? -15.328 5.091 2.129 1.00 98.12 88 ILE A N 1
ATOM 714 C CA . ILE A 1 88 ? -15.874 5.720 0.919 1.00 98.12 88 ILE A CA 1
ATOM 715 C C . ILE A 1 88 ? -14.853 5.705 -0.226 1.00 98.12 88 ILE A C 1
ATOM 717 O O . ILE A 1 88 ? -13.710 5.321 -0.035 1.00 98.12 88 ILE A O 1
ATOM 721 N N . ASP A 1 89 ? -15.276 6.142 -1.415 1.00 97.06 89 ASP A N 1
ATOM 722 C CA . ASP A 1 89 ? -14.444 6.223 -2.626 1.00 97.06 89 ASP A CA 1
ATOM 723 C C . ASP A 1 89 ? -13.840 4.883 -3.098 1.00 97.06 89 ASP A C 1
ATOM 725 O O . ASP A 1 89 ? -12.640 4.704 -3.304 1.00 97.06 89 ASP A O 1
ATOM 729 N N . TRP A 1 90 ? -14.727 3.922 -3.363 1.00 97.69 90 TRP A N 1
ATOM 730 C CA . TRP A 1 90 ? -14.387 2.604 -3.913 1.00 97.69 90 TRP A CA 1
ATOM 731 C C . TRP A 1 90 ? -14.092 2.608 -5.424 1.00 97.69 90 TRP A C 1
ATOM 733 O O . TRP A 1 90 ? -13.999 1.547 -6.043 1.00 97.69 90 TRP A O 1
ATOM 743 N N . SER A 1 91 ? -13.924 3.781 -6.042 1.00 96.12 91 SER A N 1
ATOM 744 C CA . SER A 1 91 ? -13.694 3.931 -7.489 1.00 96.12 91 SER A CA 1
ATOM 745 C C . SER A 1 91 ? -12.416 3.229 -7.977 1.00 96.12 91 SER A C 1
ATOM 747 O O . SER A 1 91 ? -12.262 2.915 -9.160 1.00 96.12 91 SER A O 1
ATOM 749 N N . HIS A 1 92 ? -11.487 2.951 -7.061 1.00 95.75 92 HIS A N 1
ATOM 750 C CA . HIS A 1 92 ? -10.210 2.300 -7.333 1.00 95.75 92 HIS A CA 1
ATOM 751 C C . HIS A 1 92 ? -10.147 0.820 -6.947 1.00 95.75 92 HIS A C 1
ATOM 753 O O . HIS A 1 92 ? -9.082 0.215 -7.143 1.00 95.75 92 HIS A O 1
ATOM 759 N N . ALA A 1 93 ? -11.258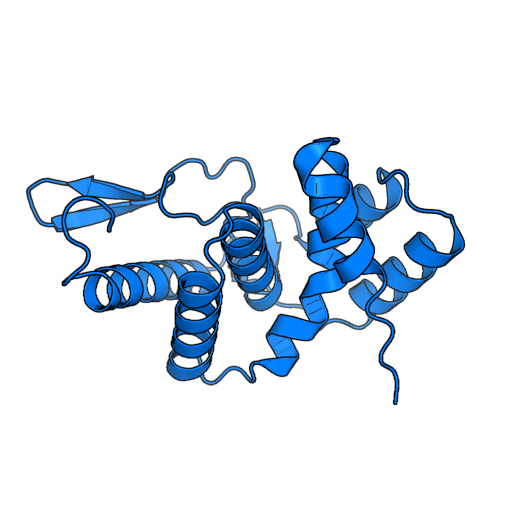 0.250 -6.475 1.00 97.94 93 ALA A N 1
ATOM 760 C CA . ALA A 1 93 ? -11.323 -1.104 -5.954 1.00 97.94 93 ALA A CA 1
ATOM 761 C C . ALA A 1 93 ? -10.895 -2.154 -6.986 1.00 97.94 93 ALA A C 1
ATOM 763 O O . ALA A 1 93 ? -11.221 -2.083 -8.173 1.00 97.94 93 ALA A O 1
ATOM 764 N N . THR A 1 94 ? -10.161 -3.155 -6.513 1.00 98.31 94 THR A N 1
ATOM 765 C CA . THR A 1 94 ? -9.698 -4.298 -7.310 1.00 98.31 94 THR A CA 1
ATOM 766 C C . THR A 1 94 ? -9.740 -5.566 -6.469 1.00 98.31 94 THR A C 1
ATOM 768 O O . THR A 1 94 ? -9.826 -5.496 -5.244 1.00 98.31 94 THR A O 1
ATOM 771 N N . GLN A 1 95 ? -9.658 -6.728 -7.111 1.00 98.31 95 GLN A N 1
ATOM 772 C CA . GLN A 1 95 ? -9.276 -7.963 -6.429 1.00 98.31 95 GLN A CA 1
ATOM 773 C C . GLN A 1 95 ? -7.778 -8.218 -6.624 1.00 98.31 95 GLN A C 1
ATOM 775 O O . GLN A 1 95 ? -7.245 -8.017 -7.720 1.00 98.31 95 GLN A O 1
ATOM 780 N N . GLY A 1 96 ? -7.074 -8.643 -5.580 1.00 97.94 96 GLY A N 1
ATOM 781 C CA . GLY A 1 96 ? -5.634 -8.827 -5.656 1.00 97.94 96 GLY A CA 1
ATOM 782 C C . GLY A 1 96 ? -4.960 -9.131 -4.328 1.00 97.94 96 GLY A C 1
ATOM 783 O O . GLY A 1 96 ? -5.550 -9.679 -3.397 1.00 97.94 96 GLY A O 1
ATOM 784 N N . ASN A 1 97 ? -3.677 -8.786 -4.270 1.00 98.38 97 ASN A N 1
ATOM 785 C CA . ASN A 1 97 ? -2.833 -8.995 -3.109 1.00 98.38 97 ASN A CA 1
ATOM 786 C C . ASN A 1 97 ? -2.938 -7.820 -2.129 1.00 98.38 97 ASN A C 1
ATOM 788 O O . ASN A 1 97 ? -2.583 -6.694 -2.468 1.00 98.38 97 ASN A O 1
ATOM 792 N N . ALA A 1 98 ? -3.375 -8.116 -0.903 1.00 98.31 98 ALA A N 1
ATOM 793 C CA . ALA A 1 98 ? -3.476 -7.160 0.197 1.00 98.31 98 ALA A CA 1
ATOM 794 C C . ALA A 1 98 ? -2.187 -6.352 0.412 1.00 98.31 98 ALA A C 1
ATOM 796 O O . ALA A 1 98 ? -2.253 -5.145 0.621 1.00 98.31 98 ALA A O 1
ATOM 797 N N . SER A 1 99 ? -1.014 -6.980 0.295 1.00 98.44 99 SER A N 1
ATOM 798 C CA . SER A 1 99 ? 0.272 -6.310 0.520 1.00 98.44 99 SER A CA 1
ATOM 799 C C . SER A 1 99 ? 0.528 -5.159 -0.454 1.00 98.44 99 SER A C 1
ATOM 801 O O . SER A 1 99 ? 1.152 -4.176 -0.072 1.00 98.44 99 SER A O 1
ATOM 803 N N . ALA A 1 100 ? -0.016 -5.213 -1.670 1.00 98.31 100 ALA A N 1
ATOM 804 C CA . ALA A 1 100 ? 0.057 -4.095 -2.604 1.00 98.31 100 ALA A CA 1
ATOM 805 C C . ALA A 1 100 ? -0.811 -2.904 -2.162 1.00 98.31 100 ALA A C 1
ATOM 807 O O . ALA A 1 100 ? -0.407 -1.751 -2.297 1.00 98.31 100 ALA A O 1
ATOM 808 N N . ASP A 1 101 ? -2.001 -3.175 -1.621 1.00 98.31 101 ASP A N 1
ATOM 809 C CA . ASP A 1 101 ? -2.909 -2.152 -1.088 1.00 98.31 101 ASP A CA 1
ATOM 810 C C . ASP A 1 101 ? -2.291 -1.483 0.151 1.00 98.31 101 ASP A C 1
ATOM 812 O O . ASP A 1 101 ? -2.289 -0.259 0.275 1.00 98.31 101 ASP A O 1
ATOM 816 N N . VAL A 1 102 ? -1.653 -2.283 1.013 1.00 98.69 102 VAL A N 1
ATOM 817 C CA . VAL A 1 102 ? -0.919 -1.809 2.196 1.00 98.69 102 VAL A CA 1
ATOM 818 C C . VAL A 1 102 ? 0.280 -0.956 1.805 1.00 98.69 102 VAL A C 1
ATOM 820 O O . VAL A 1 102 ? 0.442 0.137 2.350 1.00 98.69 102 VAL A O 1
ATOM 823 N N . ALA A 1 103 ? 1.09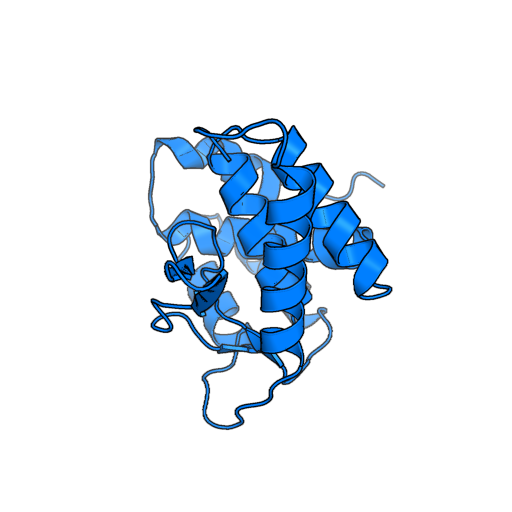4 -1.422 0.852 1.00 98.38 103 ALA A N 1
ATOM 824 C CA . ALA A 1 103 ? 2.238 -0.681 0.326 1.00 98.38 103 ALA A CA 1
ATOM 825 C C . ALA A 1 103 ? 1.806 0.665 -0.268 1.00 98.38 103 ALA A C 1
ATOM 827 O O . ALA A 1 103 ? 2.479 1.678 -0.079 1.00 98.38 103 ALA A O 1
ATOM 828 N N . ARG A 1 104 ? 0.643 0.707 -0.929 1.00 98.00 104 ARG A N 1
ATOM 829 C CA . ARG A 1 104 ? 0.079 1.951 -1.454 1.00 98.00 104 ARG A CA 1
ATOM 830 C C . ARG A 1 104 ? -0.313 2.923 -0.339 1.00 98.00 104 ARG A C 1
ATOM 832 O O . ARG A 1 104 ? 0.000 4.104 -0.440 1.00 98.00 104 ARG A O 1
ATOM 839 N N . THR A 1 105 ? -0.975 2.462 0.720 1.00 98.50 105 THR A N 1
ATOM 840 C CA . THR A 1 105 ? -1.295 3.307 1.886 1.00 98.50 105 THR A CA 1
ATOM 841 C C . THR A 1 105 ? -0.033 3.819 2.581 1.00 98.50 105 THR A C 1
ATOM 843 O O . THR A 1 105 ? 0.040 4.998 2.922 1.00 98.50 105 THR A O 1
ATOM 846 N N . TYR A 1 106 ? 0.983 2.963 2.735 1.00 98.50 106 TYR A N 1
ATOM 847 C CA . TYR A 1 106 ? 2.286 3.347 3.281 1.00 98.50 106 TYR A CA 1
ATOM 848 C C . TYR A 1 106 ? 2.937 4.461 2.449 1.00 98.50 106 TYR A C 1
ATOM 850 O O . TYR A 1 106 ? 3.273 5.513 2.991 1.00 98.50 106 TYR A O 1
ATOM 858 N N . LEU A 1 107 ? 3.005 4.280 1.123 1.00 97.50 107 LEU A N 1
ATOM 859 C CA . LEU A 1 107 ? 3.503 5.289 0.186 1.00 97.50 107 LEU A CA 1
ATOM 860 C C . LEU A 1 107 ? 2.779 6.633 0.355 1.00 97.50 107 LEU A C 1
ATOM 862 O O . LEU A 1 107 ? 3.424 7.676 0.403 1.00 97.50 107 LEU A O 1
ATOM 866 N N . LEU A 1 108 ? 1.447 6.626 0.470 1.00 96.88 108 LEU A N 1
ATOM 867 C CA . LEU A 1 108 ? 0.676 7.858 0.645 1.00 96.88 108 LEU A CA 1
ATOM 868 C C . LEU A 1 108 ? 1.029 8.600 1.941 1.00 96.88 108 LEU A C 1
ATOM 870 O O . LEU A 1 108 ? 1.081 9.829 1.931 1.00 96.88 108 LEU A O 1
ATOM 874 N N . PHE A 1 109 ? 1.284 7.895 3.047 1.00 97.31 109 PHE A N 1
ATOM 875 C CA . PHE A 1 109 ? 1.747 8.543 4.277 1.00 97.31 109 PHE A CA 1
ATOM 876 C C . PHE A 1 109 ? 3.145 9.146 4.114 1.00 97.31 109 PHE A C 1
ATOM 878 O O . PHE A 1 109 ? 3.366 10.280 4.548 1.00 97.31 109 PHE A O 1
ATOM 885 N N . CYS A 1 110 ? 4.060 8.444 3.442 1.00 97.00 110 CYS A N 1
ATOM 886 C CA . CYS A 1 110 ? 5.397 8.962 3.151 1.00 97.00 110 CYS A CA 1
ATOM 887 C C . CYS A 1 110 ? 5.351 10.222 2.273 1.00 97.00 110 CYS A C 1
ATOM 889 O O . CYS A 1 110 ? 6.002 11.212 2.597 1.00 97.00 110 CYS A O 1
ATOM 891 N N . LEU A 1 111 ? 4.520 10.235 1.225 1.00 95.12 111 LEU A N 1
ATOM 892 C CA . LEU A 1 111 ? 4.328 11.408 0.360 1.00 95.12 111 LEU A CA 1
ATOM 893 C C . LEU A 1 111 ? 3.727 12.611 1.103 1.00 95.12 111 LEU A C 1
ATOM 895 O O . LEU A 1 111 ? 3.947 13.752 0.712 1.00 95.12 111 LEU A O 1
ATOM 899 N N . GLN A 1 112 ? 2.998 12.378 2.196 1.00 94.50 112 GLN A N 1
ATOM 900 C CA . GLN A 1 112 ? 2.504 13.435 3.086 1.00 94.50 112 GLN A CA 1
ATOM 901 C C . GLN A 1 112 ? 3.550 13.910 4.112 1.00 94.50 112 GLN A C 1
ATOM 903 O O . GLN A 1 112 ? 3.210 14.692 4.999 1.00 94.50 112 GLN A O 1
ATOM 908 N N . GLY A 1 113 ? 4.789 13.412 4.050 1.00 95.12 113 GLY A N 1
ATOM 909 C CA . GLY A 1 113 ? 5.844 13.721 5.018 1.00 95.12 113 GLY A CA 1
ATOM 910 C C . GLY A 1 113 ? 5.632 13.083 6.395 1.00 95.12 113 GLY A C 1
ATOM 911 O O . GLY A 1 113 ? 6.253 13.501 7.368 1.00 95.12 113 GLY A O 1
ATOM 912 N N . LYS A 1 114 ? 4.753 12.079 6.514 1.00 95.38 114 LYS A N 1
ATOM 913 C CA . LYS A 1 114 ? 4.380 11.446 7.792 1.00 95.38 114 LYS A CA 1
ATOM 914 C C . LYS A 1 114 ? 5.122 10.126 8.006 1.00 95.38 114 LYS A C 1
ATOM 916 O O . LYS A 1 114 ? 4.489 9.095 8.227 1.00 95.38 114 LYS A O 1
ATOM 921 N N . GLN A 1 115 ? 6.452 10.150 7.930 1.00 95.75 115 GLN A N 1
ATOM 922 C CA . GLN A 1 115 ? 7.280 8.936 7.958 1.00 95.75 115 GLN A CA 1
ATOM 923 C C . GLN A 1 115 ? 7.051 8.084 9.217 1.00 95.75 115 GLN A C 1
ATOM 925 O O . GLN A 1 115 ? 6.781 6.892 9.111 1.00 95.75 115 GLN A O 1
ATOM 930 N N . GLU A 1 116 ? 7.053 8.697 10.404 1.00 96.19 116 GLU A N 1
ATOM 931 C CA . GLU A 1 116 ? 6.830 7.971 11.665 1.00 96.19 116 GLU A CA 1
ATOM 932 C C . GLU A 1 116 ? 5.459 7.281 11.709 1.00 96.19 116 GLU A C 1
ATOM 934 O O . GLU A 1 116 ? 5.338 6.139 12.155 1.00 96.19 116 GLU A O 1
ATOM 939 N N . LEU A 1 117 ? 4.416 7.950 11.204 1.00 96.75 117 LEU A N 1
ATOM 940 C CA . LEU A 1 117 ? 3.077 7.372 11.112 1.00 96.75 117 LEU A CA 1
ATOM 941 C C . LEU A 1 117 ? 3.036 6.232 10.091 1.00 96.75 117 LEU A C 1
ATOM 943 O O . LEU A 1 117 ? 2.399 5.214 10.355 1.00 96.75 117 LEU A O 1
ATOM 947 N N . ALA A 1 118 ? 3.714 6.390 8.952 1.00 97.88 118 ALA A N 1
ATOM 948 C CA . ALA A 1 118 ? 3.821 5.359 7.926 1.00 97.88 118 ALA A CA 1
ATOM 949 C C . ALA A 1 118 ? 4.462 4.087 8.503 1.00 97.88 118 ALA A C 1
ATOM 951 O O . ALA A 1 118 ? 3.935 2.988 8.329 1.00 97.88 118 ALA A O 1
ATOM 952 N N . ASP A 1 119 ? 5.558 4.227 9.249 1.00 98.06 119 ASP A N 1
ATOM 953 C CA . ASP A 1 119 ? 6.257 3.086 9.840 1.00 98.06 119 ASP A CA 1
ATOM 954 C C . ASP A 1 119 ? 5.457 2.431 10.965 1.00 98.06 119 ASP A C 1
ATOM 956 O O . ASP A 1 119 ? 5.367 1.200 11.002 1.00 98.06 119 ASP A O 1
ATOM 960 N N . LYS A 1 120 ? 4.800 3.220 11.827 1.00 98.00 120 LYS A N 1
ATOM 961 C CA . LYS A 1 120 ? 3.841 2.692 12.811 1.00 98.00 120 LYS A CA 1
ATOM 962 C C . LYS A 1 120 ? 2.721 1.905 12.130 1.00 98.00 120 LYS A C 1
ATOM 964 O O . LYS A 1 120 ? 2.416 0.793 12.558 1.00 98.00 120 LYS A O 1
ATOM 969 N N . TYR A 1 121 ? 2.135 2.459 11.067 1.00 98.62 121 TYR A N 1
ATOM 970 C CA . TYR A 1 121 ? 1.069 1.829 10.286 1.00 98.62 121 TYR A CA 1
ATOM 971 C C . TYR A 1 121 ? 1.513 0.473 9.735 1.00 98.62 121 TYR A C 1
ATOM 973 O O . TYR A 1 121 ? 0.862 -0.543 9.987 1.00 98.62 121 TYR A O 1
ATOM 981 N N . LEU A 1 122 ? 2.640 0.450 9.020 1.00 98.62 122 LEU A N 1
ATOM 982 C CA . LEU A 1 122 ? 3.128 -0.755 8.363 1.00 98.62 122 LEU A CA 1
ATOM 983 C C . LEU A 1 122 ? 3.499 -1.833 9.385 1.00 98.62 122 LEU A C 1
ATOM 985 O O . LEU A 1 122 ? 3.120 -2.991 9.215 1.00 98.62 122 LEU A O 1
ATOM 989 N N . ASN A 1 123 ? 4.171 -1.455 10.476 1.00 98.56 123 ASN A N 1
ATOM 990 C CA . ASN A 1 123 ? 4.517 -2.381 11.554 1.00 98.56 123 ASN A CA 1
ATOM 991 C C . ASN A 1 123 ? 3.271 -2.970 12.221 1.00 98.56 123 ASN A C 1
ATOM 993 O O . ASN A 1 123 ? 3.216 -4.177 12.463 1.00 98.56 123 ASN A O 1
ATOM 997 N N . LEU A 1 124 ? 2.259 -2.141 12.491 1.00 98.75 124 LEU A N 1
ATOM 998 C CA . LEU A 1 124 ? 1.017 -2.594 13.107 1.00 98.75 124 LEU A CA 1
ATOM 999 C C . LEU A 1 124 ? 0.242 -3.545 12.190 1.00 98.75 124 LEU A C 1
ATOM 1001 O O . LEU A 1 124 ? -0.209 -4.599 12.644 1.00 98.75 124 LEU A O 1
ATOM 1005 N N . PHE A 1 125 ? 0.132 -3.209 10.901 1.00 98.75 125 PHE A N 1
ATOM 1006 C CA . PHE A 1 125 ? -0.490 -4.081 9.907 1.00 98.75 125 PHE A CA 1
ATOM 1007 C C . PHE A 1 125 ? 0.224 -5.435 9.837 1.00 98.75 125 PHE A C 1
ATOM 1009 O O . PHE A 1 125 ? -0.421 -6.479 9.956 1.00 98.75 125 PHE A O 1
ATOM 1016 N N . CYS A 1 126 ? 1.553 -5.428 9.688 1.00 98.62 126 CYS A N 1
ATOM 1017 C CA . CYS A 1 126 ? 2.364 -6.643 9.590 1.00 98.62 126 CYS A CA 1
ATOM 1018 C C . CYS A 1 126 ? 2.205 -7.527 10.831 1.00 98.62 126 CYS A C 1
ATOM 1020 O O . CYS A 1 126 ? 1.952 -8.723 10.706 1.00 98.62 126 CYS A O 1
ATOM 1022 N N . LYS A 1 127 ? 2.246 -6.927 12.028 1.00 98.56 127 LYS A N 1
ATOM 1023 C CA . LYS A 1 127 ? 2.045 -7.636 13.298 1.00 98.56 127 LYS A CA 1
ATOM 1024 C C . LYS A 1 127 ? 0.667 -8.296 13.391 1.00 98.56 127 LYS A C 1
ATOM 1026 O O . LYS A 1 127 ? 0.570 -9.430 13.842 1.00 98.56 127 LYS A O 1
ATOM 1031 N N . LYS A 1 128 ? -0.403 -7.599 12.999 1.00 98.62 128 LYS A N 1
ATOM 1032 C CA . LYS A 1 128 ? -1.780 -8.119 13.105 1.00 98.62 128 LYS A CA 1
ATOM 1033 C C . LYS A 1 128 ? -2.124 -9.178 12.063 1.00 98.62 128 LYS A C 1
ATOM 1035 O O . LYS A 1 128 ? -2.963 -10.031 12.326 1.00 98.62 128 LYS A O 1
ATOM 1040 N N . SER A 1 129 ? -1.522 -9.086 10.884 1.00 97.88 129 SER A N 1
ATOM 1041 C CA . SER A 1 129 ? -1.772 -10.000 9.764 1.00 97.88 129 SER A CA 1
ATOM 1042 C C . SER A 1 129 ? -0.796 -11.172 9.697 1.00 97.88 129 SER A C 1
ATOM 1044 O O . SER A 1 129 ? -0.916 -11.977 8.777 1.00 97.88 129 SER A O 1
ATOM 1046 N N . ASP A 1 130 ? 0.176 -11.238 10.613 1.00 97.88 130 ASP A N 1
ATOM 1047 C CA . ASP A 1 130 ? 1.307 -12.174 10.561 1.00 97.88 130 ASP A CA 1
ATOM 1048 C C . ASP A 1 130 ? 2.028 -12.147 9.197 1.00 97.88 130 ASP A C 1
ATOM 1050 O O . ASP A 1 130 ? 2.426 -13.159 8.625 1.00 97.88 130 ASP A O 1
ATOM 1054 N N . THR A 1 131 ? 2.137 -10.947 8.618 1.00 97.50 131 THR A N 1
ATOM 1055 C CA . THR A 1 131 ? 2.766 -10.731 7.312 1.00 97.50 131 THR A CA 1
ATOM 1056 C C . THR A 1 131 ? 4.167 -10.160 7.507 1.00 97.50 131 THR A C 1
ATOM 1058 O O . THR A 1 131 ? 4.306 -9.116 8.147 1.00 97.50 131 THR A O 1
ATOM 1061 N N . PRO A 1 132 ? 5.220 -10.766 6.928 1.00 98.00 132 PRO A N 1
ATOM 1062 C CA . PRO A 1 132 ? 6.562 -10.201 6.988 1.00 98.00 132 PRO A CA 1
ATOM 1063 C C . PRO A 1 132 ? 6.612 -8.810 6.349 1.00 98.00 132 PRO A C 1
ATOM 1065 O O . PRO A 1 132 ? 6.166 -8.627 5.217 1.00 98.00 132 PRO A O 1
ATOM 1068 N N . ARG A 1 133 ? 7.217 -7.831 7.030 1.00 97.44 133 ARG A N 1
ATOM 1069 C CA . ARG A 1 133 ? 7.343 -6.457 6.510 1.00 97.44 133 ARG A CA 1
ATOM 1070 C C . ARG A 1 133 ? 8.004 -6.410 5.128 1.00 97.44 133 ARG A C 1
ATOM 1072 O O . ARG A 1 133 ? 7.466 -5.787 4.217 1.00 97.44 133 ARG A O 1
ATOM 1079 N N . GLN A 1 134 ? 9.075 -7.181 4.944 1.00 96.50 134 GLN A N 1
ATOM 1080 C CA . GLN A 1 134 ? 9.783 -7.324 3.666 1.00 96.50 134 GLN A CA 1
ATOM 1081 C C . GLN A 1 134 ? 8.870 -7.783 2.520 1.00 96.50 134 GLN A C 1
ATOM 1083 O O . GLN A 1 134 ? 9.078 -7.421 1.365 1.00 96.50 134 GLN A O 1
ATOM 1088 N N . TYR A 1 135 ? 7.836 -8.576 2.816 1.00 97.31 135 TYR A N 1
ATOM 1089 C CA . TYR A 1 135 ? 6.882 -9.008 1.800 1.00 97.31 135 TYR A CA 1
ATOM 1090 C C . TYR A 1 135 ? 6.023 -7.848 1.287 1.00 97.31 135 TYR A C 1
ATOM 1092 O O . TYR A 1 135 ? 5.730 -7.793 0.096 1.00 97.31 135 TYR A O 1
ATOM 1100 N N . VAL A 1 136 ? 5.663 -6.900 2.155 1.00 97.88 136 VAL A N 1
ATOM 1101 C CA . VAL A 1 136 ? 4.985 -5.658 1.757 1.00 97.88 136 VAL A CA 1
ATOM 1102 C C . VAL A 1 136 ? 5.954 -4.725 1.032 1.00 97.88 136 VAL A C 1
ATOM 1104 O O . VAL A 1 136 ? 5.601 -4.165 -0.002 1.00 97.88 136 VAL A O 1
ATOM 1107 N N . GLU A 1 137 ? 7.189 -4.606 1.520 1.00 95.75 137 GLU A N 1
ATOM 1108 C CA . GLU A 1 137 ? 8.208 -3.717 0.945 1.00 95.75 137 GLU A CA 1
ATOM 1109 C C . GLU A 1 137 ? 8.567 -4.079 -0.504 1.00 95.75 137 GLU A C 1
ATOM 1111 O O . GLU A 1 137 ? 8.779 -3.195 -1.333 1.00 95.75 137 GLU A O 1
ATOM 1116 N N . LYS A 1 138 ? 8.499 -5.367 -0.865 1.00 95.94 138 LYS A N 1
ATOM 1117 C CA . LYS A 1 138 ? 8.652 -5.843 -2.252 1.00 95.94 138 LYS A CA 1
ATOM 1118 C C . LYS A 1 138 ? 7.668 -5.215 -3.249 1.00 95.94 138 LYS A C 1
ATOM 1120 O O . LYS A 1 138 ? 7.947 -5.236 -4.449 1.00 95.94 138 LYS A O 1
ATOM 1125 N N . TRP A 1 139 ? 6.547 -4.662 -2.778 1.00 97.44 139 TRP A N 1
ATOM 1126 C CA . TRP A 1 139 ? 5.560 -3.964 -3.606 1.00 97.44 139 TRP A CA 1
ATOM 1127 C C . TRP A 1 139 ? 5.854 -2.473 -3.794 1.00 97.44 139 TRP A C 1
ATOM 1129 O O . TRP A 1 139 ? 5.252 -1.871 -4.685 1.00 97.44 139 TRP A O 1
ATOM 1139 N N . LEU A 1 140 ? 6.750 -1.870 -3.001 1.00 96.69 140 LEU A N 1
ATOM 1140 C CA . LEU A 1 140 ? 6.989 -0.419 -3.004 1.00 96.69 140 LEU A CA 1
ATOM 1141 C C . LEU A 1 140 ? 7.398 0.131 -4.380 1.00 96.69 140 LEU A C 1
ATOM 1143 O O . LEU A 1 140 ? 6.760 1.095 -4.811 1.00 96.69 140 LEU A O 1
ATOM 1147 N N . PRO A 1 141 ? 8.330 -0.493 -5.131 1.00 96.62 141 PRO A N 1
ATOM 1148 C CA . PRO A 1 141 ? 8.691 -0.003 -6.463 1.00 96.62 141 PRO A CA 1
ATOM 1149 C C . PRO A 1 141 ? 7.511 -0.044 -7.446 1.00 96.62 141 PRO A C 1
ATOM 1151 O O . PRO A 1 141 ? 7.293 0.888 -8.219 1.00 96.62 141 PRO A O 1
ATOM 1154 N N . ILE A 1 142 ? 6.680 -1.092 -7.370 1.00 97.00 142 ILE A N 1
ATOM 1155 C CA . ILE A 1 142 ? 5.503 -1.272 -8.236 1.00 97.00 142 ILE A CA 1
ATOM 1156 C C . ILE A 1 142 ? 4.450 -0.196 -7.943 1.00 97.00 142 ILE A C 1
ATOM 1158 O O . ILE A 1 142 ? 3.919 0.429 -8.866 1.00 97.00 142 ILE A O 1
ATOM 1162 N N . VAL A 1 143 ? 4.135 0.048 -6.665 1.00 97.00 143 VAL A N 1
ATOM 1163 C CA . VAL A 1 143 ? 3.139 1.069 -6.302 1.00 97.00 143 VAL A CA 1
ATOM 1164 C C . VAL A 1 143 ? 3.658 2.485 -6.547 1.00 97.00 143 VAL A C 1
ATOM 1166 O O . VAL A 1 143 ? 2.869 3.341 -6.948 1.00 97.00 143 VAL A O 1
ATOM 1169 N N . ALA A 1 144 ? 4.964 2.730 -6.389 1.00 97.00 144 ALA A N 1
ATOM 1170 C CA . ALA A 1 144 ? 5.590 4.009 -6.714 1.00 97.00 144 ALA A CA 1
ATOM 1171 C C . ALA A 1 144 ? 5.498 4.307 -8.217 1.00 97.00 144 ALA A C 1
ATOM 1173 O O . ALA A 1 144 ? 5.038 5.384 -8.610 1.00 97.00 144 ALA A O 1
ATOM 1174 N N . ALA A 1 145 ? 5.809 3.320 -9.063 1.00 96.62 145 ALA A N 1
ATOM 1175 C CA . ALA A 1 145 ? 5.617 3.424 -10.505 1.00 96.62 145 ALA A CA 1
ATOM 1176 C C . ALA A 1 145 ? 4.147 3.668 -10.873 1.00 96.62 145 ALA A C 1
ATOM 1178 O O . ALA A 1 145 ? 3.851 4.508 -11.720 1.00 96.62 145 ALA A O 1
ATOM 1179 N N . SER A 1 146 ? 3.202 3.003 -10.200 1.00 95.50 146 SER A N 1
ATOM 1180 C CA . SER A 1 146 ? 1.779 3.252 -10.439 1.00 95.50 146 SER A CA 1
ATOM 1181 C C . SER A 1 146 ? 1.323 4.647 -10.001 1.00 95.50 146 SER A C 1
ATOM 1183 O O . SER A 1 146 ? 0.400 5.193 -10.613 1.00 95.50 146 SER A O 1
ATOM 1185 N N . GLN A 1 147 ? 1.892 5.200 -8.930 1.00 95.62 147 GLN A N 1
ATOM 1186 C CA . GLN A 1 147 ? 1.554 6.532 -8.430 1.00 95.62 147 GLN A CA 1
ATOM 1187 C C . GLN A 1 147 ? 2.122 7.631 -9.340 1.00 95.62 147 GLN A C 1
ATOM 1189 O O . GLN A 1 147 ? 1.455 8.648 -9.533 1.00 95.62 147 GLN A O 1
ATOM 1194 N N . SER A 1 148 ? 3.287 7.410 -9.961 1.00 94.94 148 SER A N 1
ATOM 1195 C CA . SER A 1 148 ? 3.946 8.404 -10.827 1.00 94.94 148 SER A CA 1
ATOM 1196 C C . SER A 1 148 ? 3.093 8.828 -12.029 1.00 94.94 148 SER A C 1
ATOM 1198 O O . SER A 1 148 ? 3.188 9.968 -12.479 1.00 94.94 148 SER A O 1
ATOM 1200 N N . VAL A 1 149 ? 2.170 7.969 -12.483 1.00 94.38 149 VAL A N 1
ATOM 1201 C CA . VAL A 1 149 ? 1.205 8.265 -13.559 1.00 94.38 149 VAL A CA 1
ATOM 1202 C C . VAL A 1 149 ? 0.296 9.455 -13.230 1.00 94.38 149 VAL A C 1
ATOM 1204 O O . VAL A 1 149 ? -0.219 10.099 -14.140 1.00 94.38 149 VAL A O 1
ATOM 1207 N N . LYS A 1 150 ? 0.099 9.797 -11.947 1.00 90.06 150 LYS A N 1
ATOM 1208 C CA . LYS A 1 150 ? -0.654 11.008 -11.569 1.00 90.06 150 LYS A CA 1
ATOM 1209 C C . LYS A 1 150 ? 0.066 12.302 -11.971 1.00 90.06 150 LYS A C 1
ATOM 1211 O O . LYS A 1 150 ? -0.570 13.349 -11.982 1.00 90.06 150 LYS A O 1
ATOM 1216 N N . GLY A 1 151 ? 1.362 12.237 -12.292 1.00 88.62 151 GLY A N 1
ATOM 1217 C CA . GLY A 1 151 ? 2.112 13.348 -12.879 1.00 88.62 151 GLY A CA 1
ATOM 1218 C C . GLY A 1 151 ? 2.332 14.534 -11.942 1.00 88.62 151 GLY A C 1
ATOM 1219 O O . GLY A 1 151 ? 2.560 15.641 -12.419 1.00 88.62 151 GLY A O 1
ATOM 1220 N N . LYS A 1 152 ? 2.251 14.321 -10.626 1.00 91.88 152 LYS A N 1
ATOM 1221 C CA . LYS A 1 152 ? 2.444 15.368 -9.620 1.00 91.88 152 LYS A CA 1
ATOM 1222 C C . LYS A 1 152 ? 3.928 15.728 -9.482 1.00 91.88 152 LYS A C 1
ATOM 1224 O O . LYS A 1 152 ? 4.705 14.868 -9.050 1.00 91.88 152 LYS A O 1
ATOM 1229 N N . PRO A 1 153 ? 4.349 16.956 -9.839 1.00 90.31 153 PRO A N 1
ATOM 1230 C CA . PRO A 1 153 ? 5.760 17.339 -9.816 1.00 90.31 153 PRO A CA 1
ATOM 1231 C C . PRO A 1 153 ? 6.410 17.197 -8.436 1.00 90.31 153 PRO A C 1
ATOM 1233 O O . PRO A 1 153 ? 7.561 16.776 -8.349 1.00 90.31 153 PRO A O 1
ATOM 1236 N N . GLU A 1 154 ? 5.664 17.485 -7.370 1.00 92.88 154 GLU A N 1
ATOM 1237 C CA . GLU A 1 154 ? 6.124 17.431 -5.981 1.00 92.88 154 GLU A CA 1
ATOM 1238 C C . GLU A 1 154 ? 6.418 16.008 -5.481 1.00 92.88 154 GLU A C 1
ATOM 1240 O O . GLU A 1 154 ? 7.233 15.826 -4.581 1.00 92.88 154 GLU A O 1
ATOM 1245 N N . GLU A 1 155 ? 5.803 14.984 -6.081 1.00 93.50 155 GLU A N 1
ATOM 1246 C CA . GLU A 1 155 ? 6.015 13.579 -5.707 1.00 93.50 155 GLU A CA 1
ATOM 1247 C C . GLU A 1 155 ? 7.154 12.932 -6.525 1.00 93.50 155 GLU A C 1
ATOM 1249 O O . GLU A 1 155 ? 7.677 11.883 -6.146 1.00 93.50 155 GLU A O 1
ATOM 1254 N N . LYS A 1 156 ? 7.557 13.546 -7.649 1.00 91.56 156 LYS A N 1
ATOM 1255 C CA . LYS A 1 156 ? 8.398 12.920 -8.685 1.00 91.56 156 LYS A CA 1
ATOM 1256 C C . LYS A 1 156 ? 9.725 12.386 -8.151 1.00 91.56 156 LYS A C 1
ATOM 1258 O O . LYS A 1 156 ? 10.041 11.224 -8.385 1.00 91.56 156 LYS A O 1
ATOM 1263 N N . GLU A 1 157 ? 10.500 13.218 -7.460 1.00 91.88 157 GLU A N 1
ATOM 1264 C CA . GLU A 1 157 ? 11.824 12.823 -6.960 1.00 91.88 157 GLU A CA 1
ATOM 1265 C C . GLU A 1 157 ? 11.717 11.675 -5.950 1.00 91.88 157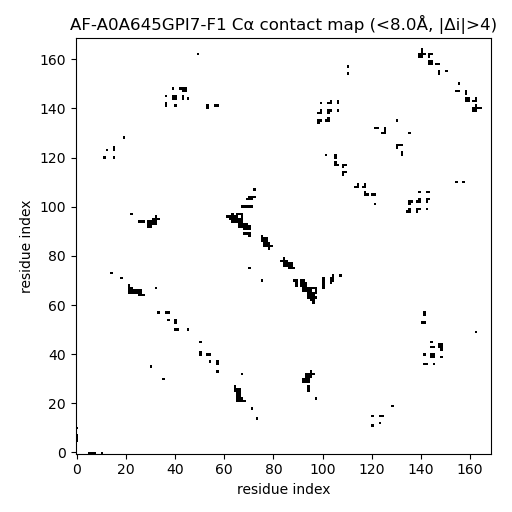 GLU A C 1
ATOM 1267 O O . GLU A 1 157 ? 12.466 10.703 -6.022 1.00 91.88 157 GLU A O 1
ATOM 1272 N N . PHE A 1 158 ? 10.736 11.747 -5.046 1.00 93.00 158 PHE A N 1
ATOM 1273 C CA . PHE A 1 158 ? 10.492 10.698 -4.062 1.00 93.00 158 PHE A CA 1
ATOM 1274 C C . PHE A 1 158 ? 10.152 9.363 -4.736 1.00 93.00 158 PHE A C 1
ATOM 1276 O O . PHE A 1 158 ? 10.726 8.332 -4.387 1.00 93.00 158 PHE A O 1
ATOM 1283 N N . LEU A 1 159 ? 9.237 9.390 -5.708 1.00 94.44 159 LEU A N 1
ATOM 1284 C CA . LEU A 1 159 ? 8.777 8.193 -6.408 1.00 94.44 159 LEU A CA 1
ATOM 1285 C C . LEU A 1 159 ? 9.881 7.556 -7.250 1.00 94.44 159 LEU A C 1
ATOM 1287 O O . LEU A 1 159 ? 9.985 6.334 -7.244 1.00 94.44 159 LEU A O 1
ATOM 1291 N N . LEU A 1 160 ? 10.716 8.357 -7.921 1.00 91.75 160 LEU A N 1
ATOM 1292 C CA . LEU A 1 160 ? 11.865 7.843 -8.672 1.00 91.75 160 LEU A CA 1
ATOM 1293 C C . LEU A 1 160 ? 12.827 7.088 -7.754 1.00 91.75 160 LEU A C 1
ATOM 1295 O O . LEU A 1 160 ? 13.126 5.933 -8.024 1.00 91.75 160 LEU A O 1
ATOM 1299 N N . ARG A 1 161 ? 13.184 7.660 -6.595 1.00 91.19 161 ARG A N 1
ATOM 1300 C CA . ARG A 1 161 ? 14.049 6.967 -5.622 1.00 91.19 161 ARG A CA 1
ATOM 1301 C C . ARG A 1 161 ? 13.491 5.623 -5.163 1.00 91.19 161 ARG A C 1
ATOM 1303 O O . ARG A 1 161 ? 14.269 4.735 -4.863 1.00 91.19 161 ARG A O 1
ATOM 1310 N N . TRP A 1 162 ? 12.169 5.486 -5.056 1.00 91.56 162 TRP A N 1
ATOM 1311 C CA . TRP A 1 162 ? 11.521 4.236 -4.645 1.00 91.56 162 TRP A CA 1
ATOM 1312 C C . TRP A 1 162 ? 11.388 3.213 -5.768 1.00 91.56 162 TRP A C 1
ATOM 1314 O O . TRP A 1 162 ? 11.402 2.014 -5.502 1.00 91.56 162 TRP A O 1
ATOM 1324 N N . VAL A 1 163 ? 11.245 3.677 -7.009 1.00 91.00 163 VAL A N 1
ATOM 1325 C CA . VAL A 1 163 ? 11.328 2.814 -8.189 1.00 91.00 163 VAL A CA 1
ATOM 1326 C C . VAL A 1 163 ? 12.751 2.268 -8.336 1.00 91.00 163 VAL A C 1
ATOM 1328 O O . VAL A 1 163 ? 12.909 1.073 -8.565 1.00 91.00 163 VAL A O 1
ATOM 1331 N N . ASP A 1 164 ? 13.750 3.122 -8.102 1.00 80.38 164 ASP A N 1
ATOM 1332 C CA . ASP A 1 164 ? 15.181 2.838 -8.247 1.00 80.38 164 ASP A CA 1
ATOM 1333 C C . ASP A 1 164 ? 15.808 2.137 -7.031 1.00 80.38 164 ASP A C 1
ATOM 1335 O O . ASP A 1 164 ? 17.033 2.020 -6.974 1.00 80.38 164 ASP A O 1
ATOM 1339 N N . VAL A 1 165 ? 15.029 1.665 -6.043 1.00 64.50 165 VAL A N 1
ATOM 1340 C CA . VAL A 1 165 ? 15.568 0.775 -4.995 1.00 64.50 165 VAL A CA 1
ATOM 1341 C C . VAL A 1 165 ? 15.853 -0.583 -5.638 1.00 64.50 165 VAL A C 1
ATOM 1343 O O . VAL A 1 165 ? 15.097 -1.549 -5.513 1.00 64.50 165 VAL A O 1
ATOM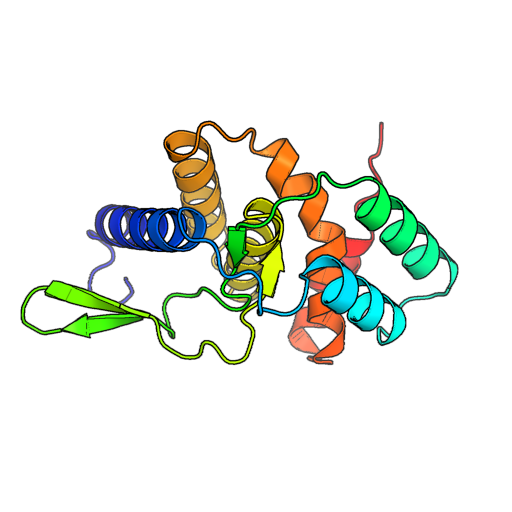 1346 N N . PHE A 1 166 ? 16.951 -0.613 -6.387 1.00 52.22 166 PHE A N 1
ATOM 1347 C CA . PHE A 1 166 ? 17.708 -1.800 -6.703 1.00 52.22 166 PHE A CA 1
ATOM 1348 C C . PHE A 1 166 ? 18.207 -2.360 -5.378 1.00 52.22 166 PHE A C 1
ATOM 1350 O O . PHE A 1 166 ? 18.806 -1.644 -4.571 1.00 52.22 166 PHE A O 1
ATOM 1357 N N . ASP A 1 167 ? 17.905 -3.634 -5.150 1.00 40.75 167 ASP A N 1
ATOM 1358 C CA . ASP A 1 167 ? 18.489 -4.416 -4.074 1.00 40.75 167 ASP A CA 1
ATOM 1359 C C . ASP A 1 167 ? 20.017 -4.393 -4.287 1.00 40.75 167 ASP A C 1
ATOM 1361 O O . ASP A 1 167 ? 20.551 -5.124 -5.120 1.00 40.75 167 ASP A O 1
ATOM 1365 N N . TYR A 1 168 ? 20.722 -3.488 -3.597 1.00 31.17 168 TYR A N 1
ATOM 1366 C CA . TYR A 1 168 ? 22.150 -3.647 -3.339 1.00 31.17 168 TYR A CA 1
ATOM 1367 C C . TYR A 1 168 ? 22.271 -4.830 -2.371 1.00 31.17 168 TYR A C 1
ATOM 1369 O O . TYR A 1 168 ? 22.295 -4.641 -1.154 1.00 31.17 168 TYR A O 1
ATOM 1377 N N . GLU A 1 169 ? 22.251 -6.044 -2.919 1.00 29.59 169 GLU A N 1
ATOM 1378 C CA . GLU A 1 169 ? 22.913 -7.199 -2.303 1.00 29.59 169 GLU A CA 1
ATOM 1379 C C . GLU A 1 169 ? 24.413 -7.168 -2.618 1.00 29.59 169 GLU A C 1
ATOM 1381 O O . GLU A 1 169 ? 24.784 -6.862 -3.777 1.00 29.59 169 GLU A O 1
#

Solvent-accessible surface area (backbone atoms only — not comparable to full-atom values): 9425 Å² total; per-residue (Å²): 87,88,93,43,58,91,45,38,67,63,53,48,52,52,54,42,53,52,51,51,54,46,43,71,38,71,46,94,86,44,54,51,39,65,64,56,46,51,54,28,39,70,66,25,92,65,55,72,66,62,40,50,52,46,49,54,52,58,69,71,49,81,87,46,62,20,32,26,48,64,69,62,48,75,91,36,49,49,70,46,100,86,68,54,76,45,80,54,79,64,88,52,43,19,17,18,44,53,46,50,37,50,30,42,33,36,50,53,29,45,76,70,71,36,51,71,58,24,53,53,50,53,52,52,45,22,66,75,66,76,41,61,63,68,66,28,55,71,30,37,31,56,44,27,36,41,55,54,54,74,65,53,76,90,50,44,69,64,32,50,56,40,49,63,64,65,84,85,121

Radius of gyration: 15.9 Å; Cα contacts (8 Å, |Δi|>4): 205; chains: 1; bounding box: 45×31×43 Å

Foldseek 3Di:
DVVCPVCLLVVLLVLLVVLVVQQVDFDPPFAAPLVLLLVLLVLFPDDPVLSVVLNVLSVPADWFRGKAQQQREPVQWDQDPVRDIDGDDSVRIGTTDSLLSLLLHLLVCVLVVNNVSSVSNLVVNCVVVVNDSVSSLSNNLSSLSSVCSVVDPSCVVVSVVSSPPDPPD

Nearest PDB structures (foldseek):
  1nd4-assembly1_B  TM=6.660E-01  e=1.245E-03  Klebsiella pneumoniae
  3w0m-assembly1_A  TM=6.772E-01  e=5.558E-03  Escherichia coli
  3w0r-assembly1_A  TM=6.553E-01  e=4.034E-03  Escherichia coli
  3w0q-assembly1_A  TM=6.523E-01  e=1.455E-02  Escherichia coli
  3w0p-assembly1_A  TM=6.423E-01  e=1.379E-02  Escherichia coli

Secondary structure (DSSP, 8-state):
--S-GGGHHHHHHHHHHHHHHHHT-B-TTSPBHHHHHHHHHHHSSS-HHHHHHHHHHHHTSPP--EEE-SS--GGGEEE-TTS-EEE--GGG-EEE-HHHHHHHHHHHHHHTT-HHHHHHHHHHHHHHHT--HHHHHTTHHHHHHHHHTT--GGGHHHHHHHHT-----

Organism: NCBI:txid1076179